Protein AF-K4KDF7-F1 (afdb_monomer)

Sequence (36 aa):
MTILNNLPSLFVPLVGLVFPAIAMASLSLHVQKNKI

Solvent-accessible surface area (backbone atoms only — not comparable to full-atom values): 2189 Å² total; per-residue (Å²): 145,59,76,76,75,54,46,57,76,55,46,51,54,41,62,70,46,53,48,49,53,50,50,52,52,51,50,51,54,50,54,64,68,66,71,115

pLDDT: mean 87.4, std 12.06, range [54.56, 97.75]

Foldseek 3Di:
DPVVVCVCVVVVCCVVPVVVVVVVVVVVVVVVVVPD

Organism: NCBI:txid58879

Radius of gyration: 15.6 Å; Cα cont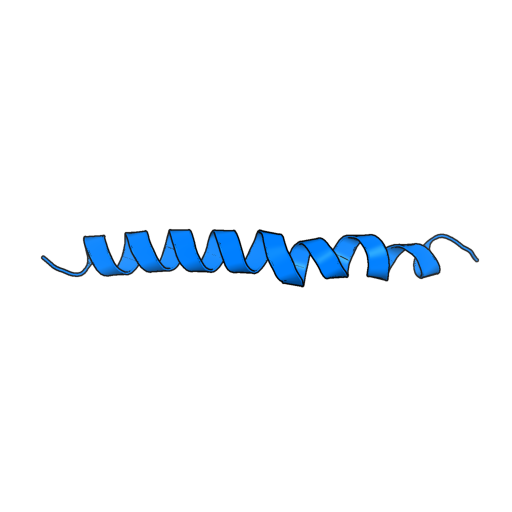acts (8 Å, |Δi|>4): 3; chains: 1; bounding box: 40×18×34 Å

Mean predicted aligned error: 5.9 Å

Secondary structure (DSSP, 8-state):
--GGGGHHHHHHHIIIIIHHHHHHHHHHHHHHHT--

Structure (mmCIF, N/CA/C/O backbone):
data_AF-K4KDF7-F1
#
_entry.id   AF-K4KDF7-F1
#
loop_
_atom_site.group_PDB
_atom_site.id
_atom_site.type_symbol
_atom_site.label_atom_id
_atom_site.label_alt_id
_atom_site.label_comp_id
_atom_site.label_asym_id
_atom_site.label_entity_id
_atom_site.label_seq_id
_atom_site.pdbx_PDB_ins_code
_atom_site.Cartn_x
_atom_site.Cartn_y
_atom_site.Cartn_z
_atom_site.occupancy
_atom_site.B_iso_or_equiv
_atom_site.auth_seq_id
_atom_site.auth_comp_id
_atom_site.auth_asym_id
_atom_site.auth_atom_id
_atom_site.pdbx_PDB_model_num
ATOM 1 N N . MET A 1 1 ? 26.441 -2.971 -14.284 1.00 54.56 1 MET A N 1
ATOM 2 C CA . MET A 1 1 ? 25.256 -2.167 -14.661 1.00 54.56 1 MET A CA 1
ATOM 3 C C . MET A 1 1 ? 23.991 -3.026 -14.523 1.00 54.56 1 MET A C 1
ATOM 5 O O . MET A 1 1 ? 23.394 -3.391 -15.519 1.00 54.56 1 MET A O 1
ATOM 9 N N . THR A 1 2 ? 23.624 -3.445 -13.307 1.00 63.28 2 THR A N 1
ATOM 10 C CA . THR A 1 2 ? 22.524 -4.422 -13.080 1.00 63.28 2 THR A CA 1
ATOM 11 C C . THR A 1 2 ? 21.672 -4.080 -11.856 1.00 63.28 2 THR A C 1
ATOM 13 O O . THR A 1 2 ? 20.467 -4.286 -11.868 1.00 63.28 2 THR A O 1
ATOM 16 N N . ILE A 1 3 ? 22.270 -3.461 -10.836 1.00 66.44 3 ILE A N 1
ATOM 17 C CA . ILE A 1 3 ? 21.586 -3.007 -9.614 1.00 66.44 3 ILE A CA 1
ATOM 18 C C . ILE A 1 3 ? 20.436 -2.015 -9.858 1.00 66.44 3 ILE A C 1
ATOM 20 O O . ILE A 1 3 ? 19.428 -2.083 -9.162 1.00 66.44 3 ILE A O 1
ATOM 24 N N . LEU A 1 4 ? 20.531 -1.135 -10.864 1.00 73.00 4 LEU A N 1
ATOM 25 C CA . LEU A 1 4 ? 19.476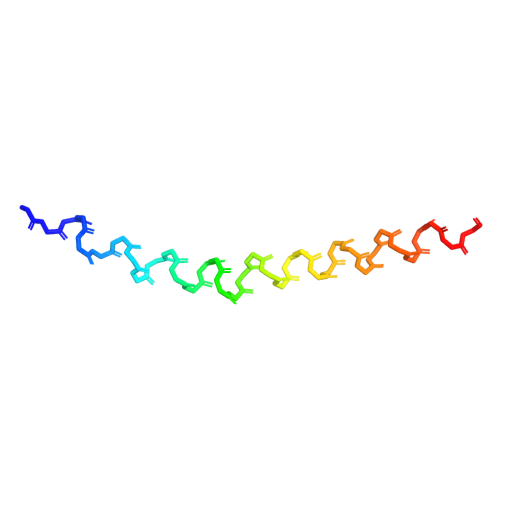 -0.150 -11.139 1.00 73.00 4 LEU A CA 1
ATOM 26 C C . LEU A 1 4 ? 18.219 -0.776 -11.774 1.00 73.00 4 LEU A C 1
ATOM 28 O O . LEU A 1 4 ? 17.124 -0.248 -11.610 1.00 73.00 4 LEU A O 1
ATOM 32 N N . ASN A 1 5 ? 18.347 -1.930 -12.437 1.00 76.81 5 ASN A N 1
ATOM 33 C CA . ASN A 1 5 ? 17.227 -2.575 -13.130 1.00 76.81 5 ASN A CA 1
ATOM 34 C C . ASN A 1 5 ? 16.253 -3.298 -12.185 1.00 76.81 5 ASN A C 1
ATOM 36 O O . ASN A 1 5 ? 15.108 -3.532 -12.558 1.00 76.81 5 ASN A O 1
ATOM 40 N N . ASN A 1 6 ? 16.685 -3.614 -10.960 1.00 79.88 6 ASN A N 1
ATOM 41 C CA . ASN A 1 6 ? 15.876 -4.333 -9.965 1.00 79.88 6 ASN A CA 1
ATOM 42 C C . ASN A 1 6 ? 15.240 -3.386 -8.930 1.00 79.88 6 ASN A C 1
ATOM 44 O O . ASN A 1 6 ? 14.477 -3.811 -8.061 1.00 79.88 6 ASN A O 1
ATOM 48 N N . LEU A 1 7 ? 15.531 -2.087 -9.026 1.00 86.88 7 LEU A N 1
ATOM 49 C CA . LEU A 1 7 ? 14.908 -1.054 -8.206 1.00 86.88 7 LEU A CA 1
ATOM 50 C C . LEU A 1 7 ? 13.378 -0.991 -8.400 1.00 86.88 7 LEU A C 1
ATOM 52 O O . LEU A 1 7 ? 12.655 -0.986 -7.400 1.00 86.88 7 LEU A O 1
ATOM 56 N N . PRO A 1 8 ? 12.853 -1.001 -9.645 1.00 88.31 8 PRO A N 1
ATOM 57 C CA . PRO A 1 8 ? 11.415 -0.924 -9.886 1.00 88.31 8 PRO A CA 1
ATOM 58 C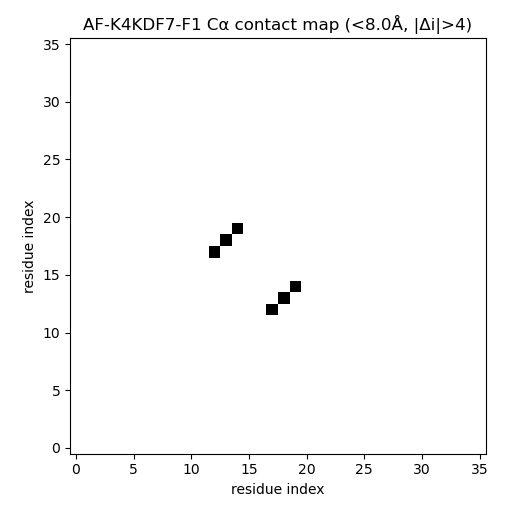 C . PRO A 1 8 ? 10.654 -2.077 -9.231 1.00 88.31 8 PRO A C 1
ATOM 60 O O . PRO A 1 8 ? 9.615 -1.849 -8.624 1.00 88.31 8 PRO A O 1
ATOM 63 N N . SER A 1 9 ? 11.190 -3.301 -9.263 1.00 89.06 9 SER A N 1
ATOM 64 C CA . SER A 1 9 ? 10.532 -4.461 -8.648 1.00 89.06 9 SER A CA 1
ATOM 65 C C . SER A 1 9 ? 10.412 -4.375 -7.126 1.00 89.06 9 SER A C 1
ATOM 67 O O . SER A 1 9 ? 9.535 -5.021 -6.563 1.00 89.06 9 SER A O 1
ATOM 69 N N . LEU A 1 10 ? 11.254 -3.580 -6.459 1.00 90.06 10 LEU A N 1
ATOM 70 C CA . LEU A 1 10 ? 11.150 -3.333 -5.020 1.00 90.06 10 LEU A CA 1
ATOM 71 C C . LEU A 1 10 ? 10.185 -2.179 -4.718 1.00 90.06 10 LEU A C 1
ATOM 73 O O . LEU A 1 10 ? 9.358 -2.275 -3.812 1.00 90.06 10 LEU A O 1
ATOM 77 N N . PHE A 1 11 ? 10.259 -1.096 -5.494 1.00 92.62 11 PHE A N 1
ATOM 78 C CA . PHE A 1 11 ? 9.453 0.101 -5.256 1.00 92.62 11 PHE A CA 1
ATOM 79 C C . PHE A 1 11 ? 7.999 -0.035 -5.716 1.00 92.62 11 PHE A C 1
ATOM 81 O O . PHE A 1 11 ? 7.113 0.484 -5.049 1.00 92.62 11 PHE A O 1
ATOM 88 N N . VAL A 1 12 ? 7.716 -0.765 -6.796 1.00 93.81 12 VAL A N 1
ATOM 89 C CA . VAL A 1 12 ? 6.343 -0.977 -7.287 1.00 93.81 12 VAL A CA 1
ATOM 90 C C . VAL A 1 12 ? 5.429 -1.606 -6.222 1.00 93.81 12 VAL A C 1
ATOM 92 O O . VAL A 1 12 ? 4.391 -1.014 -5.931 1.00 93.81 12 VAL A O 1
ATOM 95 N N . PRO A 1 13 ? 5.775 -2.733 -5.571 1.00 93.81 13 PRO A N 1
ATOM 96 C CA . PRO A 1 13 ? 4.941 -3.286 -4.503 1.00 93.81 13 PRO A CA 1
ATOM 97 C C . PRO A 1 13 ? 4.972 -2.433 -3.227 1.00 93.81 13 P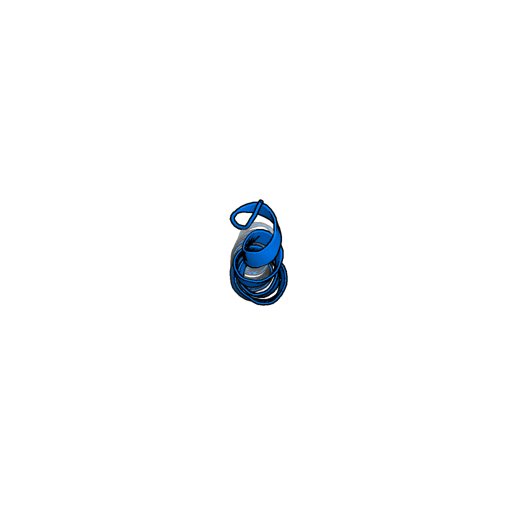RO A C 1
ATOM 99 O O . PRO A 1 13 ? 3.962 -2.333 -2.530 1.00 93.81 13 PRO A O 1
ATOM 102 N N . LEU A 1 14 ? 6.092 -1.771 -2.922 1.00 96.00 14 LEU A N 1
ATOM 103 C CA . LEU A 1 14 ? 6.198 -0.913 -1.741 1.00 96.00 14 LEU A CA 1
ATOM 104 C C . LEU A 1 14 ? 5.269 0.309 -1.839 1.00 96.00 14 LEU A C 1
ATOM 106 O O . LEU A 1 14 ? 4.572 0.624 -0.880 1.00 96.00 14 LEU A O 1
ATOM 110 N N . VAL A 1 15 ? 5.217 0.968 -2.997 1.00 95.00 15 VAL A N 1
ATOM 111 C CA . VAL A 1 15 ? 4.392 2.165 -3.229 1.00 95.00 15 VAL A CA 1
ATOM 112 C C . VAL A 1 15 ? 2.966 1.799 -3.660 1.00 95.00 15 VAL A C 1
ATOM 114 O O . VAL A 1 15 ? 2.039 2.554 -3.395 1.00 95.00 15 VAL A O 1
ATOM 117 N N . GLY A 1 16 ? 2.767 0.639 -4.292 1.00 94.81 16 GLY A N 1
ATOM 118 C CA . GLY A 1 16 ? 1.458 0.180 -4.762 1.00 94.81 16 GLY A CA 1
ATOM 119 C C . GLY A 1 16 ? 0.629 -0.583 -3.726 1.00 94.81 16 GLY A C 1
ATOM 120 O O . GLY A 1 16 ? -0.594 -0.589 -3.831 1.00 94.81 16 GLY A O 1
ATOM 121 N N . LEU A 1 17 ? 1.259 -1.214 -2.726 1.00 95.19 17 LEU A N 1
ATOM 122 C CA . LEU A 1 17 ? 0.565 -2.054 -1.737 1.00 95.19 17 LEU A CA 1
ATOM 123 C C . LEU A 1 17 ? 0.855 -1.624 -0.298 1.00 95.19 17 LEU A C 1
ATOM 125 O O . LEU A 1 17 ? -0.06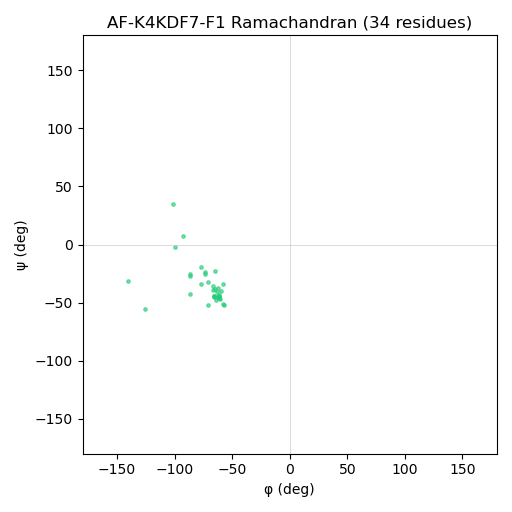8 -1.320 0.454 1.00 95.19 17 LEU A O 1
ATOM 129 N N . VAL A 1 18 ? 2.133 -1.557 0.084 1.00 96.94 18 VAL A N 1
ATOM 130 C CA . VAL A 1 18 ? 2.524 -1.327 1.486 1.00 96.94 18 VAL A CA 1
ATOM 131 C C . VAL A 1 18 ? 2.225 0.108 1.921 1.00 96.94 18 VAL A C 1
ATOM 133 O O . VAL A 1 18 ? 1.548 0.323 2.924 1.00 96.94 18 VAL A O 1
ATOM 136 N N . PHE A 1 19 ? 2.685 1.099 1.157 1.00 96.81 19 PHE A N 1
ATOM 137 C CA . PHE A 1 19 ? 2.456 2.510 1.459 1.00 96.81 19 PHE A CA 1
ATOM 138 C C . PHE A 1 19 ? 0.956 2.874 1.475 1.00 96.81 19 PHE A C 1
ATOM 140 O O . PHE A 1 19 ? 0.522 3.487 2.453 1.00 96.81 19 PHE A O 1
ATOM 147 N N . PRO A 1 20 ? 0.125 2.443 0.502 1.00 95.88 20 PRO A N 1
ATOM 148 C CA . PRO A 1 20 ? -1.317 2.672 0.535 1.00 95.88 20 PRO A CA 1
ATOM 149 C C . PRO A 1 20 ? -2.009 1.992 1.716 1.00 95.88 20 PRO A C 1
ATOM 151 O O . PRO A 1 20 ? -2.844 2.621 2.362 1.00 95.88 20 PRO A O 1
ATOM 154 N N . ALA A 1 21 ? -1.638 0.753 2.059 1.00 97.38 21 ALA A N 1
ATOM 155 C CA . ALA A 1 21 ? -2.213 0.057 3.211 1.00 97.38 21 ALA A CA 1
ATOM 156 C C . ALA A 1 21 ? -1.928 0.800 4.528 1.00 97.38 21 ALA A C 1
ATOM 158 O O . ALA A 1 21 ? -2.832 0.987 5.347 1.00 97.38 21 ALA A O 1
ATOM 159 N N . ILE A 1 22 ? -0.696 1.289 4.708 1.00 97.75 22 ILE A N 1
ATOM 160 C CA . ILE A 1 22 ? -0.310 2.090 5.877 1.00 97.75 22 ILE A CA 1
ATOM 161 C C . ILE A 1 22 ? -1.060 3.428 5.887 1.00 97.75 22 ILE A C 1
ATOM 163 O O . ILE A 1 22 ? -1.585 3.822 6.929 1.00 97.75 22 ILE A O 1
ATOM 167 N N . ALA A 1 23 ? -1.151 4.115 4.744 1.00 96.81 23 ALA A N 1
ATOM 168 C CA . ALA A 1 23 ? -1.862 5.386 4.629 1.00 96.81 23 ALA A CA 1
ATOM 169 C C . ALA A 1 23 ? -3.353 5.234 4.964 1.00 96.81 23 ALA A C 1
ATOM 171 O O . ALA A 1 23 ? -3.885 6.022 5.742 1.00 96.81 23 ALA A O 1
ATOM 172 N N . MET A 1 24 ? -4.013 4.190 4.454 1.00 96.44 24 MET A N 1
ATOM 173 C CA . MET A 1 24 ? -5.417 3.893 4.746 1.00 96.44 24 MET A CA 1
ATOM 174 C C . MET A 1 24 ? -5.652 3.582 6.227 1.00 96.44 24 MET A C 1
ATOM 176 O O . MET A 1 24 ? -6.596 4.104 6.818 1.00 96.44 24 MET A O 1
ATOM 180 N N . ALA A 1 25 ? -4.795 2.763 6.844 1.00 96.56 25 ALA A N 1
ATOM 181 C CA . ALA A 1 25 ? -4.904 2.440 8.265 1.00 96.56 25 ALA A CA 1
ATOM 182 C C . ALA A 1 25 ? -4.665 3.676 9.149 1.00 96.56 25 ALA A C 1
ATOM 184 O O . ALA A 1 25 ? -5.441 3.945 10.065 1.00 96.56 25 ALA A O 1
ATOM 185 N N . SER A 1 26 ? -3.631 4.460 8.840 1.00 96.25 26 SER A N 1
ATOM 186 C CA . SER A 1 26 ? -3.308 5.700 9.548 1.00 96.25 26 SER A CA 1
ATOM 187 C C . SER A 1 26 ? -4.440 6.724 9.436 1.00 96.25 26 SER 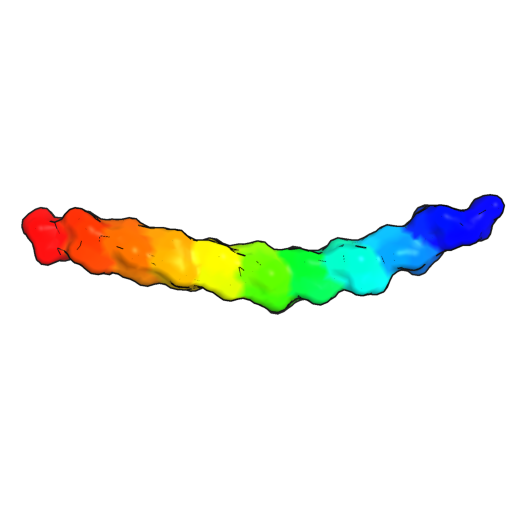A C 1
ATOM 189 O O . SER A 1 26 ? -4.884 7.273 10.445 1.00 96.25 26 SER A O 1
ATOM 191 N N . LEU A 1 27 ? -4.975 6.925 8.228 1.00 94.94 27 LEU A N 1
ATOM 192 C CA . LEU A 1 27 ? -6.070 7.859 7.972 1.00 94.94 27 LEU A CA 1
ATOM 193 C C . LEU A 1 27 ? -7.370 7.395 8.638 1.00 94.94 27 LEU A C 1
ATOM 195 O O . LEU A 1 27 ? -8.067 8.214 9.229 1.00 94.94 27 LEU A O 1
ATOM 199 N N . SER A 1 28 ? -7.658 6.090 8.633 1.00 94.75 28 SER A N 1
ATOM 200 C CA . SER A 1 28 ? -8.787 5.514 9.37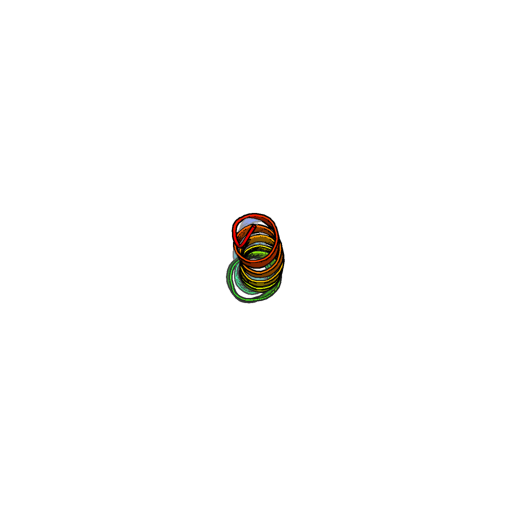1 1.00 94.75 28 SER A CA 1
ATOM 201 C C . SER A 1 28 ? -8.682 5.816 10.869 1.00 94.75 28 SER A C 1
ATOM 203 O O . SER A 1 28 ? -9.595 6.400 11.448 1.00 94.75 28 SER A O 1
ATOM 205 N N . LEU A 1 29 ? -7.536 5.531 11.497 1.00 94.12 29 LEU A N 1
ATOM 206 C CA . LEU A 1 29 ? -7.321 5.833 12.917 1.00 94.12 29 LEU A CA 1
ATOM 207 C C . LEU A 1 29 ? -7.381 7.337 13.217 1.00 94.12 29 LEU A C 1
ATOM 209 O O . LEU A 1 29 ? -7.904 7.735 14.260 1.00 94.12 29 LEU A O 1
ATOM 213 N N . HIS A 1 30 ? -6.863 8.174 12.317 1.00 93.56 30 HIS A N 1
ATOM 214 C CA . HIS A 1 30 ? -6.912 9.627 12.448 1.00 93.56 30 HIS A CA 1
ATOM 215 C C . HIS A 1 30 ? -8.355 10.150 12.417 1.00 93.56 30 HIS A C 1
ATOM 217 O O . HIS A 1 30 ? -8.750 10.903 13.306 1.00 93.56 30 HIS A O 1
ATOM 223 N N . VAL A 1 31 ? -9.167 9.698 11.457 1.00 92.44 31 VAL A N 1
ATOM 224 C CA . VAL A 1 31 ? -10.579 10.094 11.331 1.00 92.44 31 VAL A CA 1
ATOM 225 C C . VAL A 1 31 ? -11.407 9.616 12.526 1.00 92.44 31 VAL A C 1
ATOM 227 O O . VAL A 1 31 ? -12.251 10.364 13.012 1.00 92.44 31 VAL A O 1
ATOM 230 N N . GLN A 1 32 ? -11.141 8.418 13.053 1.00 90.12 32 GLN A N 1
ATOM 231 C CA . GLN A 1 32 ? -11.822 7.909 14.250 1.00 90.12 32 GLN A CA 1
ATOM 232 C C . GLN A 1 32 ? -11.456 8.719 15.509 1.00 90.12 32 GLN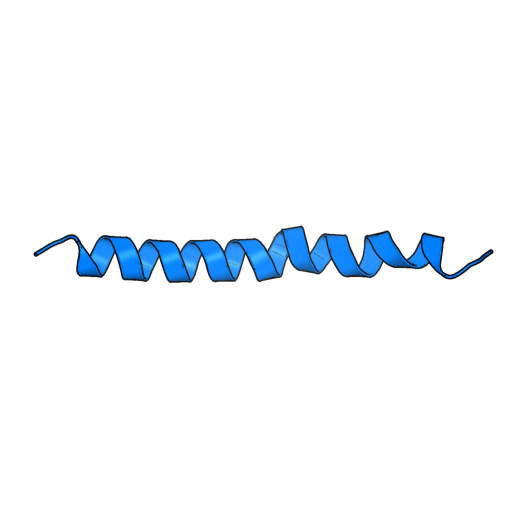 A C 1
ATOM 234 O O . GLN A 1 32 ? -12.317 8.949 16.353 1.00 90.12 32 GLN A O 1
ATOM 239 N N . LYS A 1 33 ? -10.205 9.193 15.631 1.00 84.75 33 LYS A N 1
ATOM 240 C CA . LYS A 1 33 ? -9.753 10.042 16.755 1.00 84.75 33 LYS A CA 1
ATOM 241 C C . LYS A 1 33 ? -10.264 11.480 16.690 1.00 84.75 33 LYS A C 1
ATOM 243 O O . LYS A 1 33 ? -10.374 12.108 17.734 1.00 84.75 33 LYS A O 1
ATOM 248 N N . ASN A 1 34 ? -10.581 11.986 15.500 1.00 76.50 34 ASN A N 1
ATOM 249 C CA . ASN A 1 34 ? -11.085 13.347 15.294 1.00 76.50 34 ASN A CA 1
ATOM 250 C C . ASN A 1 34 ? -12.624 13.435 15.297 1.00 76.50 34 ASN A C 1
ATOM 252 O O . ASN A 1 34 ? -13.182 14.475 14.957 1.00 76.50 34 ASN A O 1
ATOM 256 N N . LYS A 1 35 ? -13.308 12.332 15.631 1.00 63.19 35 LYS A N 1
ATOM 257 C CA . LYS A 1 35 ? -14.769 12.228 15.752 1.00 63.19 35 LYS A CA 1
ATOM 258 C C . LYS A 1 35 ? -15.222 12.267 17.223 1.00 63.19 35 LYS A C 1
ATOM 260 O O . LYS A 1 35 ? -16.169 11.571 17.591 1.00 63.19 35 LYS A O 1
ATOM 265 N N . ILE A 1 36 ? -14.498 13.047 18.032 1.00 61.62 36 ILE A N 1
ATOM 266 C CA . ILE A 1 36 ? -14.886 13.508 19.374 1.00 61.62 36 ILE A CA 1
ATOM 267 C C . ILE A 1 36 ? -15.357 14.951 19.230 1.00 61.62 36 ILE A C 1
ATOM 269 O O . ILE A 1 36 ? -14.618 15.722 18.577 1.00 61.62 36 ILE A O 1
#

InterPro domains:
  IPR001302 Photosystem I reaction centre su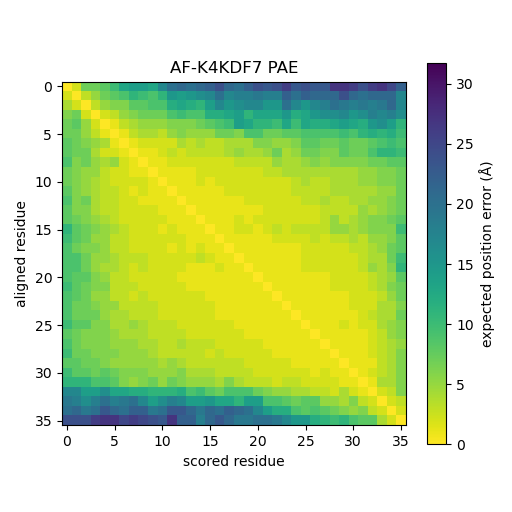bunit VIII [PF00796] (7-30)
  IPR001302 Photosystem I reaction centre subunit VIII [PTHR35775] (1-36)
  IPR001302 Photosystem I reaction centre subunit VIII [TIGR03052] (6-34)
  IPR036357 Photosystem I reaction centre subunit VIII superfamily [SSF81540] (4-34)

Nearest PDB structures (foldseek):
  5zgh-assembly1_I  TM=8.890E-01  e=8.181E-01  Cyanidioschyzon merolae strain 10D